Protein AF-A0A923TW30-F1 (afdb_monomer_lite)

Radius of gyration: 19.87 Å; chains: 1; bounding box: 40×55×44 Å

Structure (mmCIF, N/CA/C/O backbone):
data_AF-A0A923TW30-F1
#
_entry.id   AF-A0A923TW30-F1
#
loop_
_atom_site.group_PDB
_atom_site.id
_atom_site.type_symbol
_atom_site.label_atom_id
_atom_site.label_alt_id
_atom_site.label_comp_id
_atom_site.label_asym_id
_atom_site.label_entity_id
_atom_site.label_seq_id
_atom_site.pdbx_PDB_ins_code
_atom_site.Cartn_x
_atom_site.Cartn_y
_atom_site.Cartn_z
_atom_site.occupancy
_atom_site.B_iso_or_equiv
_atom_site.auth_seq_id
_atom_site.auth_comp_id
_atom_site.auth_asym_id
_atom_site.auth_atom_id
_atom_site.pdbx_PDB_model_num
ATOM 1 N N . MET A 1 1 ? 25.857 -44.207 -29.124 1.00 48.50 1 MET A N 1
ATOM 2 C CA . MET A 1 1 ? 24.824 -43.759 -28.151 1.00 48.50 1 MET A CA 1
ATOM 3 C C . MET A 1 1 ? 25.325 -42.704 -27.138 1.00 48.50 1 MET A C 1
ATOM 5 O O . MET A 1 1 ? 24.900 -42.729 -25.995 1.00 48.50 1 MET A O 1
ATOM 9 N N . LYS A 1 2 ? 26.182 -41.734 -27.513 1.00 49.19 2 LYS A N 1
ATOM 10 C CA . LYS A 1 2 ? 26.717 -40.728 -26.555 1.00 49.19 2 LYS A CA 1
ATOM 11 C C . LYS A 1 2 ? 26.370 -39.261 -26.877 1.00 49.19 2 LYS A C 1
ATOM 13 O O . LYS A 1 2 ? 26.543 -38.403 -26.026 1.00 49.19 2 LYS A O 1
ATOM 18 N N . ALA A 1 3 ? 25.806 -38.973 -28.055 1.00 48.88 3 ALA A N 1
ATOM 19 C CA . ALA A 1 3 ? 25.436 -37.608 -28.459 1.00 48.88 3 ALA A CA 1
ATOM 20 C C . ALA A 1 3 ? 24.080 -37.132 -27.891 1.00 48.88 3 ALA A C 1
ATOM 22 O O . ALA A 1 3 ? 23.895 -35.947 -27.634 1.00 48.88 3 ALA A O 1
ATOM 23 N N . LYS A 1 4 ? 23.141 -38.055 -27.622 1.00 46.81 4 LYS A N 1
ATOM 24 C CA . LYS A 1 4 ? 21.797 -37.716 -27.111 1.00 46.81 4 LYS A CA 1
ATOM 25 C C . LYS A 1 4 ? 21.783 -37.220 -25.656 1.00 46.81 4 LYS A C 1
ATOM 27 O O . LYS A 1 4 ? 20.832 -36.557 -25.268 1.00 46.81 4 LYS A O 1
ATOM 32 N N . GLN A 1 5 ? 22.818 -37.505 -24.859 1.00 50.53 5 GLN A N 1
ATOM 33 C CA . GLN A 1 5 ? 22.868 -37.097 -23.445 1.00 50.53 5 GLN A CA 1
ATOM 34 C C . GLN A 1 5 ? 23.409 -35.678 -23.217 1.00 50.53 5 GLN A C 1
ATOM 36 O O . GLN A 1 5 ? 23.156 -35.102 -22.162 1.00 50.53 5 GLN A O 1
ATOM 41 N N . ILE A 1 6 ? 24.120 -35.095 -24.188 1.00 50.41 6 ILE A N 1
ATOM 42 C CA . ILE A 1 6 ? 24.701 -33.749 -24.041 1.00 50.41 6 ILE A CA 1
ATOM 43 C C . ILE A 1 6 ? 23.637 -32.669 -24.290 1.00 50.41 6 ILE A C 1
ATOM 45 O O . ILE A 1 6 ? 23.585 -31.678 -23.569 1.00 50.41 6 ILE A O 1
ATOM 49 N N . ILE A 1 7 ? 22.713 -32.906 -25.225 1.00 52.31 7 ILE A N 1
ATOM 50 C CA . ILE A 1 7 ? 21.648 -31.953 -25.588 1.00 52.31 7 ILE A CA 1
ATOM 51 C C . ILE A 1 7 ? 20.658 -31.728 -24.428 1.00 52.31 7 ILE A C 1
ATOM 53 O O . ILE A 1 7 ? 20.157 -30.623 -24.240 1.00 52.31 7 ILE A O 1
ATOM 57 N N . VAL A 1 8 ? 20.423 -32.748 -23.595 1.00 52.66 8 VAL A N 1
ATOM 58 C CA . VAL A 1 8 ? 19.460 -32.673 -22.480 1.00 52.66 8 VAL A CA 1
ATOM 59 C C . VAL A 1 8 ? 19.980 -31.817 -21.316 1.00 52.66 8 VAL A C 1
ATOM 61 O O . VAL A 1 8 ? 19.189 -31.160 -20.644 1.00 52.66 8 VAL A O 1
ATOM 64 N N . LYS A 1 9 ? 21.301 -31.760 -21.089 1.00 49.94 9 LYS A N 1
ATOM 65 C CA . LYS A 1 9 ? 21.875 -30.965 -19.988 1.00 49.94 9 LYS A CA 1
ATOM 66 C C . LYS A 1 9 ? 21.938 -29.466 -20.291 1.00 49.94 9 LYS A C 1
ATOM 68 O O . LYS A 1 9 ? 21.810 -28.669 -19.368 1.00 49.94 9 LYS A O 1
ATOM 73 N N . THR A 1 10 ? 22.066 -29.072 -21.557 1.00 52.72 10 THR A N 1
ATOM 74 C CA . THR A 1 10 ? 22.120 -27.649 -21.939 1.00 52.72 10 THR A CA 1
ATOM 75 C C . THR A 1 10 ? 20.736 -26.985 -21.928 1.00 52.72 10 THR A C 1
ATOM 77 O O . THR A 1 10 ? 20.630 -25.791 -21.661 1.00 52.72 10 THR A O 1
ATOM 80 N N . LEU A 1 11 ? 19.658 -27.751 -22.139 1.00 48.16 11 LEU A N 1
ATOM 81 C CA . LEU A 1 11 ? 18.291 -27.216 -22.181 1.00 48.16 11 LEU A CA 1
ATOM 82 C C . LEU A 1 11 ? 17.737 -26.838 -20.791 1.00 48.16 11 LEU A C 1
ATOM 84 O O . LEU A 1 11 ? 16.895 -25.950 -20.685 1.00 48.16 11 LEU A O 1
ATOM 88 N N . LEU A 1 12 ? 18.236 -27.458 -19.714 1.00 49.78 12 LEU A N 1
ATOM 89 C CA . LEU A 1 12 ? 17.740 -27.211 -18.353 1.00 49.78 12 LEU A CA 1
ATOM 90 C C . LEU A 1 12 ? 18.162 -25.837 -17.792 1.00 49.78 12 LEU A C 1
ATOM 92 O O . LEU A 1 12 ? 17.478 -25.284 -16.935 1.00 49.78 12 LEU A O 1
ATOM 96 N N . ILE A 1 13 ? 19.255 -25.256 -18.297 1.00 53.97 13 ILE A N 1
ATOM 97 C CA . ILE A 1 13 ? 19.799 -23.976 -17.805 1.00 53.97 13 ILE A CA 1
ATOM 98 C C . ILE A 1 13 ? 18.958 -22.780 -18.295 1.00 53.97 13 ILE A C 1
ATOM 100 O O . ILE A 1 13 ? 18.898 -21.751 -17.626 1.00 53.97 13 ILE A O 1
ATOM 104 N N . PHE A 1 14 ? 18.228 -22.918 -19.408 1.00 51.97 14 PHE A N 1
ATOM 105 C CA . PHE A 1 14 ? 17.404 -21.832 -19.956 1.00 51.97 14 PHE A CA 1
ATOM 106 C C . PHE A 1 14 ? 16.077 -21.608 -19.212 1.00 51.97 14 PHE A C 1
ATOM 108 O O . PHE A 1 14 ? 15.536 -20.505 -19.255 1.00 51.97 14 PHE A O 1
ATOM 115 N N . LEU A 1 15 ? 15.555 -22.608 -18.494 1.00 50.25 15 LEU A N 1
ATOM 116 C CA . LEU A 1 15 ? 14.229 -22.517 -17.862 1.00 50.25 15 LEU A CA 1
ATOM 117 C C . LEU A 1 15 ? 14.224 -21.751 -16.528 1.00 50.25 15 LEU A C 1
ATOM 119 O O . LEU A 1 15 ? 13.175 -21.279 -16.099 1.00 50.25 15 LEU A O 1
ATOM 123 N N . ILE A 1 16 ? 15.385 -21.557 -15.895 1.00 54.06 16 ILE A N 1
ATOM 124 C CA . ILE A 1 16 ? 15.505 -20.790 -14.638 1.00 54.06 16 ILE A CA 1
ATOM 125 C C . ILE A 1 16 ? 15.581 -19.270 -14.922 1.00 54.06 16 ILE A C 1
ATOM 127 O O . ILE A 1 16 ? 15.364 -18.444 -14.037 1.00 54.06 16 ILE A O 1
ATOM 131 N N . GLY A 1 17 ? 15.814 -18.872 -16.179 1.00 52.41 17 GLY A N 1
ATOM 132 C CA . GLY A 1 17 ? 15.991 -17.472 -16.582 1.00 52.41 17 GLY A CA 1
ATOM 133 C C . GLY A 1 17 ? 14.717 -16.614 -16.636 1.00 52.41 17 GLY A C 1
ATOM 134 O O . GLY A 1 17 ? 14.813 -15.398 -16.775 1.00 52.41 17 GLY A O 1
ATOM 135 N N . CYS A 1 18 ? 13.514 -17.184 -16.511 1.00 53.06 18 CYS A N 1
ATOM 136 C CA . CYS A 1 18 ? 12.269 -16.423 -16.714 1.00 53.06 18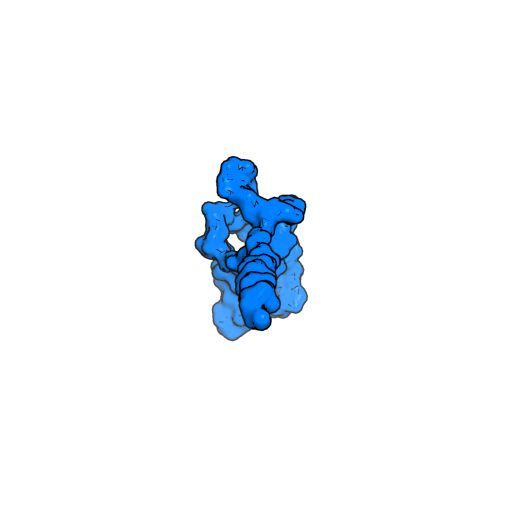 CYS A CA 1
ATOM 137 C C . CYS A 1 18 ? 11.800 -15.578 -15.513 1.00 53.06 18 CYS A C 1
ATOM 139 O O . CYS A 1 18 ? 10.875 -14.780 -15.668 1.00 53.06 18 CYS A O 1
ATOM 141 N N . ALA A 1 19 ? 12.427 -15.694 -14.337 1.0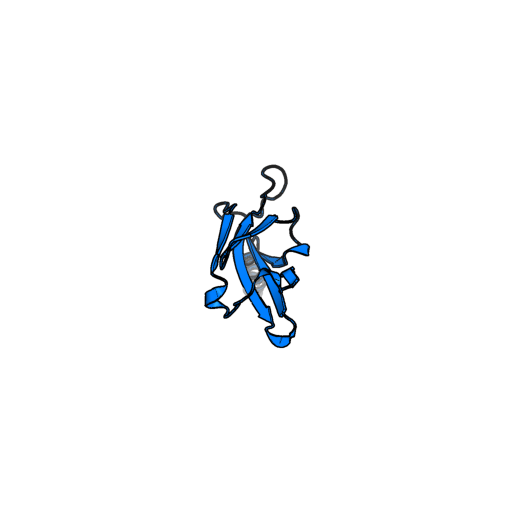0 56.06 19 ALA A N 1
ATOM 142 C CA . ALA A 1 19 ? 12.139 -14.818 -13.191 1.00 56.06 19 ALA A CA 1
ATOM 143 C C . ALA A 1 19 ? 13.037 -13.564 -13.140 1.00 56.06 19 ALA A C 1
ATOM 145 O O . ALA A 1 19 ? 12.858 -12.706 -12.271 1.00 56.06 19 ALA A O 1
ATOM 146 N N . ILE A 1 20 ? 13.998 -13.438 -14.064 1.00 59.59 20 ILE A N 1
ATOM 147 C CA . ILE A 1 20 ? 14.960 -12.335 -14.096 1.00 59.59 20 ILE A CA 1
ATOM 148 C C . ILE A 1 20 ? 14.201 -11.025 -14.342 1.00 59.59 20 ILE A C 1
ATOM 150 O O . ILE A 1 20 ? 13.719 -10.748 -15.438 1.00 59.59 20 ILE A O 1
ATOM 154 N N . GLY A 1 21 ? 14.080 -10.215 -13.291 1.00 64.38 21 GLY A N 1
ATOM 155 C CA . GLY A 1 21 ? 13.556 -8.857 -13.382 1.00 64.38 21 GLY A CA 1
ATOM 156 C C . GLY A 1 21 ? 12.151 -8.636 -12.829 1.00 64.38 21 GLY A C 1
ATOM 157 O O . GLY A 1 21 ? 11.623 -7.558 -13.080 1.00 64.38 21 GLY A O 1
ATOM 158 N N . LYS A 1 22 ? 11.552 -9.576 -12.081 1.00 72.88 22 LYS A N 1
ATOM 159 C CA . LYS A 1 22 ? 10.390 -9.305 -11.209 1.00 72.88 22 LYS A CA 1
ATOM 160 C C . LYS A 1 22 ? 10.724 -9.652 -9.761 1.00 72.88 22 LYS A C 1
ATOM 162 O O . LYS A 1 22 ? 11.237 -10.733 -9.495 1.00 72.88 22 LYS A O 1
ATOM 167 N N . ARG A 1 23 ? 10.414 -8.754 -8.829 1.00 80.06 23 ARG A N 1
ATOM 168 C CA . ARG A 1 23 ? 10.621 -8.970 -7.392 1.00 80.06 23 ARG A CA 1
ATOM 169 C C . ARG A 1 23 ? 9.475 -8.346 -6.599 1.00 80.06 23 ARG A C 1
ATOM 171 O O . ARG A 1 23 ? 9.101 -7.214 -6.886 1.00 80.06 23 ARG A O 1
ATOM 178 N N . GLY A 1 24 ? 8.957 -9.074 -5.615 1.00 82.06 24 GLY A N 1
ATOM 179 C CA . GLY A 1 24 ? 8.071 -8.523 -4.591 1.00 82.06 24 GLY A CA 1
ATOM 180 C C . GLY A 1 24 ? 8.889 -7.823 -3.505 1.00 82.06 24 GLY A C 1
ATOM 181 O O . GLY A 1 24 ? 9.977 -8.295 -3.168 1.00 82.06 24 GLY A O 1
ATOM 182 N N . VAL A 1 25 ? 8.401 -6.695 -2.999 1.00 82.06 25 VAL A N 1
ATOM 183 C CA . VAL A 1 25 ? 9.008 -5.953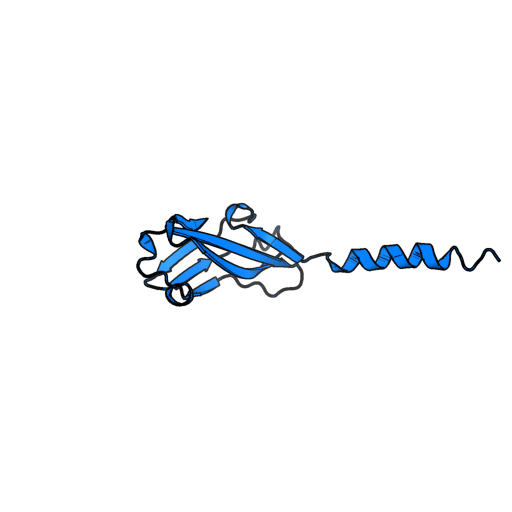 -1.885 1.00 82.06 25 VAL A CA 1
ATOM 184 C C . VAL A 1 25 ? 7.939 -5.433 -0.937 1.00 82.06 25 VAL A C 1
ATOM 186 O O . VAL A 1 25 ? 6.870 -5.001 -1.372 1.00 82.06 25 VAL A O 1
ATOM 189 N N . TYR A 1 26 ? 8.240 -5.447 0.354 1.00 84.81 26 TYR A N 1
ATOM 190 C CA . TYR A 1 26 ? 7.466 -4.715 1.354 1.00 84.81 26 TYR A CA 1
ATOM 191 C C . TYR A 1 26 ? 7.852 -3.234 1.366 1.00 84.81 26 TYR A C 1
ATOM 193 O O . TYR A 1 26 ? 8.903 -2.841 0.854 1.00 84.81 26 TYR A O 1
ATOM 201 N N . LEU A 1 27 ? 7.001 -2.392 1.950 1.00 77.00 27 LEU A N 1
ATOM 202 C CA . LEU A 1 27 ? 7.224 -0.948 2.021 1.00 77.00 27 LEU A CA 1
ATOM 203 C C . LEU A 1 27 ? 8.557 -0.574 2.688 1.00 77.00 27 LEU A C 1
ATOM 205 O O . LEU A 1 27 ? 9.250 0.334 2.226 1.00 77.00 27 LEU A O 1
ATOM 209 N N . ASN A 1 28 ? 8.947 -1.302 3.734 1.00 76.94 28 ASN A N 1
ATOM 210 C CA . ASN A 1 28 ? 10.222 -1.130 4.433 1.00 76.94 28 ASN A CA 1
ATOM 211 C C . ASN A 1 28 ? 11.453 -1.638 3.650 1.00 76.94 28 ASN A C 1
ATOM 213 O O . ASN A 1 28 ? 12.570 -1.241 3.973 1.00 76.94 28 ASN A O 1
ATOM 217 N N . GLU A 1 29 ? 11.265 -2.475 2.627 1.00 75.50 29 GLU A N 1
ATOM 218 C CA . GLU A 1 29 ? 12.327 -3.023 1.769 1.00 75.50 29 GLU A CA 1
ATOM 219 C C . GLU A 1 29 ? 12.575 -2.176 0.512 1.00 75.50 29 GLU A C 1
ATOM 221 O O . GLU A 1 29 ? 13.486 -2.463 -0.272 1.00 75.50 29 GLU A O 1
ATOM 226 N N . MET A 1 30 ? 11.759 -1.143 0.283 1.00 74.81 30 MET A N 1
ATOM 227 C CA . MET A 1 30 ? 11.916 -0.264 -0.870 1.00 74.81 30 MET A CA 1
ATOM 228 C C . MET A 1 30 ? 13.189 0.592 -0.728 1.00 74.81 30 MET A C 1
ATOM 230 O O . MET A 1 30 ? 13.395 1.197 0.326 1.00 74.81 30 MET A O 1
ATOM 234 N N . PRO A 1 31 ? 14.024 0.719 -1.786 1.00 70.31 31 PRO A N 1
ATOM 235 C CA . PRO A 1 31 ? 15.269 1.498 -1.732 1.00 70.31 31 PRO A CA 1
ATOM 236 C C . PRO A 1 31 ? 15.054 2.959 -1.329 1.00 70.31 31 PRO A C 1
ATOM 238 O O . PRO A 1 31 ? 15.899 3.577 -0.686 1.00 70.31 31 PRO A O 1
ATOM 241 N N . THR A 1 32 ? 13.909 3.516 -1.715 1.00 77.31 32 THR A N 1
ATOM 242 C CA . THR A 1 32 ? 13.438 4.816 -1.257 1.00 77.31 32 THR A CA 1
ATOM 243 C C . THR A 1 32 ? 12.095 4.609 -0.588 1.00 77.31 32 THR A C 1
ATOM 245 O O . THR A 1 32 ? 11.179 4.053 -1.198 1.00 77.31 32 THR A O 1
ATOM 248 N N . LYS A 1 33 ? 11.982 5.045 0.671 1.00 80.81 33 LYS A N 1
ATOM 249 C CA . LYS A 1 33 ? 10.733 4.918 1.420 1.00 80.81 33 LYS A CA 1
ATOM 250 C C . LYS A 1 33 ? 9.627 5.683 0.687 1.00 80.81 33 LYS A C 1
ATOM 252 O O . LYS A 1 33 ? 9.799 6.877 0.426 1.00 80.81 33 LYS A O 1
ATOM 257 N N . PRO A 1 34 ? 8.510 5.029 0.340 1.00 84.19 34 PRO A N 1
ATOM 258 C CA . PRO A 1 34 ? 7.399 5.716 -0.290 1.00 84.19 34 PRO A CA 1
ATOM 259 C C . PRO A 1 34 ? 6.735 6.676 0.699 1.00 84.19 34 PRO A C 1
ATOM 261 O O . PRO A 1 34 ? 6.679 6.426 1.903 1.00 84.19 34 PRO A O 1
ATOM 264 N N . PHE A 1 35 ? 6.200 7.775 0.178 1.00 89.06 35 PHE A N 1
ATOM 265 C CA . PHE A 1 35 ? 5.397 8.707 0.956 1.00 89.06 35 PHE A CA 1
ATOM 266 C C . PHE A 1 35 ? 3.945 8.232 0.987 1.00 89.06 35 PHE A C 1
ATOM 268 O O . PHE A 1 35 ? 3.329 8.035 -0.063 1.00 89.06 35 PHE A O 1
ATOM 275 N N . LEU A 1 36 ? 3.404 8.056 2.190 1.00 91.38 36 LEU A N 1
ATOM 276 C CA . LEU A 1 36 ? 2.023 7.650 2.417 1.00 91.38 36 LEU A CA 1
ATOM 277 C C . LEU A 1 36 ? 1.187 8.869 2.801 1.00 91.38 36 LEU A C 1
ATOM 279 O O . LEU A 1 36 ? 1.528 9.591 3.734 1.00 91.38 36 LEU A O 1
ATOM 283 N N . LYS A 1 37 ? 0.074 9.081 2.098 1.00 93.75 37 LYS A N 1
ATOM 284 C CA . LYS A 1 37 ? -0.915 10.103 2.440 1.00 93.75 37 LYS A CA 1
ATOM 285 C C . LYS A 1 37 ? -2.313 9.517 2.421 1.00 93.75 37 LYS A C 1
ATOM 287 O O . LYS A 1 37 ? -2.830 9.152 1.365 1.00 93.75 37 LYS A O 1
ATOM 292 N N . VAL A 1 38 ? -2.932 9.491 3.588 1.00 92.69 38 VAL A N 1
ATOM 293 C CA . VAL A 1 38 ? -4.343 9.156 3.748 1.00 92.69 38 VAL A CA 1
ATOM 294 C C . VAL A 1 38 ? -5.161 10.425 3.529 1.00 92.69 38 VAL A C 1
ATOM 296 O O . VAL A 1 38 ? -4.920 11.433 4.189 1.00 92.69 38 VAL A O 1
ATOM 299 N N . ASN A 1 39 ? -6.108 10.388 2.596 1.00 89.69 39 ASN A N 1
ATOM 300 C CA . ASN A 1 39 ? -7.118 11.430 2.428 1.00 89.69 39 ASN A CA 1
ATOM 301 C C . ASN A 1 39 ? -8.484 10.757 2.467 1.00 89.69 39 ASN A C 1
ATOM 303 O O . ASN A 1 39 ? -8.816 10.032 1.526 1.00 89.69 39 ASN A O 1
ATOM 307 N N . GLU A 1 40 ? -9.240 10.997 3.538 1.00 88.75 40 GLU A N 1
ATOM 308 C CA . GLU A 1 40 ? -10.531 10.349 3.787 1.00 88.75 40 GLU A CA 1
ATOM 309 C C . GLU A 1 40 ? -10.393 8.828 3.652 1.00 88.75 40 GLU A C 1
ATOM 311 O O . GLU A 1 40 ? -9.722 8.201 4.465 1.00 88.75 40 GLU A O 1
ATOM 316 N N . ASP A 1 41 ? -10.937 8.262 2.580 1.00 92.81 41 ASP A N 1
ATOM 317 C CA . ASP A 1 41 ? -10.975 6.832 2.305 1.00 92.81 41 ASP A CA 1
ATOM 318 C C . ASP A 1 41 ? -9.929 6.366 1.295 1.00 92.81 41 ASP A C 1
ATOM 320 O O . ASP A 1 41 ? -9.998 5.253 0.782 1.00 92.81 41 ASP A O 1
ATOM 324 N N . THR A 1 42 ? -8.951 7.213 0.987 1.00 94.62 42 THR A N 1
ATOM 325 C CA . THR A 1 42 ? -7.954 6.936 -0.044 1.00 94.62 42 THR A CA 1
ATOM 326 C C . THR A 1 42 ? -6.556 6.929 0.547 1.00 94.62 42 THR A C 1
ATOM 328 O O . THR A 1 42 ? -6.112 7.910 1.145 1.00 94.62 42 THR A O 1
ATOM 331 N N . LEU A 1 43 ? -5.825 5.836 0.338 1.00 94.94 43 LEU A N 1
ATOM 332 C CA . LEU A 1 43 ? -4.392 5.782 0.586 1.00 94.94 43 LEU A CA 1
ATOM 333 C C . LEU A 1 43 ? -3.657 6.128 -0.707 1.00 94.94 43 LEU A C 1
ATOM 335 O O . LEU A 1 43 ? -3.709 5.389 -1.691 1.00 94.94 43 LEU A O 1
ATOM 339 N N . ASN A 1 44 ? -2.966 7.261 -0.694 1.00 94.69 44 ASN A N 1
ATOM 340 C CA . ASN A 1 44 ? -2.084 7.687 -1.767 1.00 94.69 44 ASN A CA 1
ATOM 341 C C . ASN A 1 44 ? -0.652 7.304 -1.405 1.00 94.69 44 ASN A C 1
ATOM 343 O O . ASN A 1 44 ? -0.115 7.755 -0.395 1.00 94.69 44 ASN A O 1
ATOM 347 N N . ILE A 1 45 ? -0.039 6.475 -2.239 1.00 91.81 45 ILE A N 1
ATOM 348 C CA . ILE A 1 45 ? 1.315 5.962 -2.062 1.00 91.81 45 ILE A CA 1
ATOM 349 C C . ILE A 1 45 ? 2.155 6.561 -3.175 1.00 91.81 45 ILE A C 1
ATOM 351 O O . ILE A 1 45 ? 1.948 6.249 -4.350 1.00 91.81 45 ILE A O 1
ATOM 355 N N . ARG A 1 46 ? 3.087 7.438 -2.808 1.00 90.56 46 ARG A N 1
ATOM 356 C CA . ARG A 1 46 ? 4.026 8.039 -3.746 1.00 90.56 46 ARG A CA 1
ATOM 357 C C . ARG A 1 46 ? 5.379 7.351 -3.641 1.00 90.56 46 ARG A C 1
ATOM 359 O O . ARG A 1 46 ? 6.090 7.529 -2.655 1.00 90.56 46 ARG A O 1
ATOM 366 N N . THR A 1 47 ? 5.747 6.590 -4.661 1.00 85.94 47 THR A N 1
ATOM 367 C CA . THR A 1 47 ? 7.064 5.956 -4.767 1.00 85.94 47 THR A CA 1
ATOM 368 C C . THR A 1 47 ? 8.002 6.877 -5.534 1.00 85.94 47 THR A C 1
ATOM 370 O O . THR A 1 47 ? 7.674 7.313 -6.638 1.00 85.94 47 THR A O 1
ATOM 373 N N . GLN A 1 48 ? 9.182 7.151 -4.989 1.00 75.81 48 GLN A N 1
ATOM 374 C CA . GLN A 1 48 ? 10.255 7.782 -5.752 1.00 75.81 48 GLN A CA 1
ATOM 375 C C . GLN A 1 48 ? 11.087 6.669 -6.386 1.00 75.81 48 GLN A C 1
ATOM 377 O O . GLN A 1 48 ? 11.878 6.016 -5.712 1.00 75.81 48 GLN A O 1
ATOM 382 N N . ASN A 1 49 ? 10.882 6.416 -7.677 1.00 65.50 49 ASN A N 1
ATOM 383 C CA . ASN A 1 49 ? 11.797 5.557 -8.417 1.00 65.50 49 ASN A CA 1
ATOM 384 C C . ASN A 1 49 ? 13.073 6.376 -8.646 1.00 65.50 49 ASN A C 1
ATOM 386 O O . ASN A 1 49 ? 13.033 7.408 -9.316 1.00 65.50 49 ASN A O 1
ATOM 390 N N . SER A 1 50 ? 14.199 5.962 -8.061 1.00 52.06 50 SER A N 1
ATOM 391 C CA . SER A 1 50 ? 15.473 6.621 -8.339 1.00 52.06 50 SER A CA 1
ATOM 392 C C . SER A 1 50 ? 15.832 6.366 -9.800 1.00 52.06 50 SER A C 1
ATOM 394 O O . SER A 1 50 ? 16.245 5.265 -10.164 1.00 52.06 50 SER A O 1
ATOM 396 N N . ILE A 1 51 ? 15.688 7.404 -10.630 1.00 53.28 51 ILE A N 1
ATOM 397 C CA . ILE A 1 51 ? 16.077 7.414 -12.051 1.00 53.28 51 ILE A CA 1
ATOM 398 C C . ILE A 1 51 ? 17.552 7.000 -12.217 1.00 53.28 51 ILE A C 1
ATOM 400 O O . ILE A 1 51 ? 17.934 6.483 -13.261 1.00 53.28 51 ILE A O 1
ATOM 404 N N . ILE A 1 52 ? 18.364 7.190 -11.172 1.00 50.38 52 ILE A N 1
ATOM 405 C CA . ILE A 1 52 ? 19.817 7.022 -11.197 1.00 50.38 52 ILE A CA 1
ATOM 406 C C . ILE A 1 52 ? 20.250 5.604 -10.780 1.00 50.38 52 ILE A C 1
ATOM 408 O O . ILE A 1 52 ? 21.257 5.127 -11.287 1.00 50.38 52 ILE A O 1
ATOM 412 N N . ASN A 1 53 ? 19.504 4.905 -9.908 1.00 50.31 53 ASN A N 1
ATOM 413 C CA . ASN A 1 53 ? 19.999 3.670 -9.270 1.00 50.31 53 ASN A CA 1
ATOM 414 C C . ASN A 1 53 ? 19.062 2.450 -9.291 1.00 50.31 53 ASN A C 1
ATOM 416 O O . ASN A 1 53 ? 19.520 1.356 -8.961 1.00 50.31 53 ASN A O 1
ATOM 420 N N . SER A 1 54 ? 17.783 2.564 -9.669 1.00 54.53 54 SER A N 1
ATOM 421 C CA . SER A 1 54 ? 16.897 1.391 -9.705 1.00 54.53 54 SER A CA 1
ATOM 422 C C . SER A 1 54 ? 16.408 1.096 -11.117 1.00 54.53 54 SER A C 1
ATOM 424 O O . SER A 1 54 ? 15.412 1.642 -11.590 1.00 54.53 54 SER A O 1
ATOM 426 N N . ALA A 1 55 ? 17.075 0.144 -11.776 1.00 64.81 55 ALA A N 1
ATOM 427 C CA . ALA A 1 55 ? 16.519 -0.523 -12.949 1.00 64.81 55 ALA A CA 1
ATOM 428 C C . ALA A 1 55 ? 15.106 -1.059 -12.644 1.00 64.81 55 ALA A C 1
ATOM 430 O O . ALA A 1 55 ? 14.239 -1.018 -13.503 1.00 64.81 55 ALA A O 1
ATOM 431 N N . LEU A 1 56 ? 14.857 -1.498 -11.403 1.00 73.62 56 LEU A N 1
ATOM 432 C CA . LEU A 1 56 ? 13.570 -1.996 -10.923 1.00 73.62 56 LEU A CA 1
ATOM 433 C C . LEU A 1 56 ? 12.595 -0.854 -10.610 1.00 73.62 56 LEU A C 1
ATOM 435 O O . LEU A 1 56 ? 12.905 0.046 -9.836 1.00 73.62 56 LEU A O 1
ATOM 439 N N . ARG A 1 57 ? 11.399 -0.920 -11.199 1.00 78.69 57 ARG A N 1
ATOM 440 C CA . ARG A 1 57 ? 10.335 0.077 -11.046 1.00 78.69 57 ARG A CA 1
ATOM 441 C C . ARG A 1 57 ? 9.120 -0.548 -10.394 1.00 78.69 57 ARG A C 1
ATOM 443 O O . ARG A 1 57 ? 8.643 -1.577 -10.880 1.00 78.69 57 ARG A O 1
ATOM 450 N N . ILE A 1 58 ? 8.600 0.086 -9.346 1.00 85.25 58 ILE A N 1
ATOM 451 C CA . ILE A 1 58 ? 7.322 -0.306 -8.749 1.00 85.25 58 ILE A CA 1
ATOM 452 C C . ILE A 1 58 ? 6.224 -0.068 -9.788 1.00 85.25 58 ILE A C 1
ATOM 454 O O . ILE A 1 58 ? 6.088 1.035 -10.321 1.00 85.25 58 ILE A O 1
ATOM 458 N N . TYR A 1 59 ? 5.446 -1.104 -10.090 1.00 85.81 59 TYR A N 1
ATOM 459 C CA . TYR A 1 59 ? 4.361 -1.011 -11.075 1.00 85.81 59 TYR A CA 1
ATOM 460 C C . TYR A 1 59 ? 3.017 -1.505 -10.542 1.00 85.81 59 TYR A C 1
ATOM 462 O O . TYR A 1 59 ? 1.987 -1.295 -11.187 1.00 85.81 59 TYR A O 1
ATOM 470 N N . LYS A 1 60 ? 3.005 -2.141 -9.368 1.00 88.25 60 LYS A N 1
ATOM 471 C CA . LYS A 1 60 ? 1.789 -2.621 -8.718 1.00 88.25 60 LYS A CA 1
ATOM 472 C C . LYS A 1 60 ? 1.955 -2.602 -7.206 1.00 88.25 60 LYS A C 1
ATOM 474 O O . LYS A 1 60 ? 3.007 -2.992 -6.713 1.00 88.25 60 LYS A O 1
ATOM 479 N N . ILE A 1 61 ? 0.908 -2.171 -6.508 1.00 90.25 61 ILE A N 1
ATOM 480 C CA . ILE A 1 61 ? 0.798 -2.211 -5.050 1.00 90.25 61 ILE A CA 1
ATOM 481 C C . ILE A 1 61 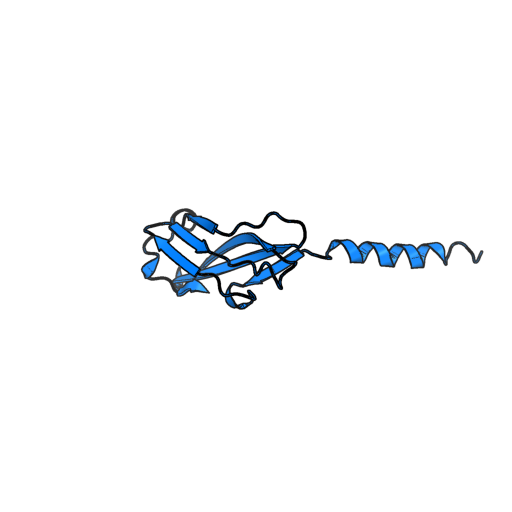? -0.291 -3.211 -4.668 1.00 90.25 61 ILE A C 1
ATOM 483 O O . ILE A 1 61 ? -1.307 -3.323 -5.358 1.00 90.25 61 ILE A O 1
ATOM 487 N N . TYR A 1 62 ? -0.076 -3.892 -3.553 1.00 91.88 62 TYR A N 1
ATOM 488 C CA . TYR A 1 62 ? -1.038 -4.733 -2.868 1.00 91.88 62 TYR A CA 1
ATOM 489 C C . TYR A 1 62 ? -1.229 -4.223 -1.442 1.00 91.88 62 TYR A C 1
ATOM 491 O O . TYR A 1 62 ? -0.286 -3.735 -0.815 1.00 91.88 62 TYR A O 1
ATOM 499 N N . ILE A 1 63 ? -2.453 -4.360 -0.938 1.00 93.88 63 ILE A N 1
ATOM 500 C CA . ILE A 1 63 ? -2.779 -4.106 0.461 1.00 93.88 63 ILE A CA 1
ATOM 501 C C . ILE A 1 63 ? -3.352 -5.375 1.079 1.00 93.88 63 ILE A C 1
ATOM 503 O O . ILE A 1 63 ? -4.186 -6.051 0.476 1.00 93.88 63 ILE A O 1
ATOM 507 N N . SER A 1 64 ? -2.925 -5.657 2.305 1.00 95.00 64 SER A N 1
ATOM 508 C CA . SER A 1 64 ? -3.590 -6.589 3.210 1.00 95.00 64 SER A CA 1
ATOM 509 C C . SER A 1 64 ? -3.967 -5.858 4.496 1.00 95.00 64 SER A C 1
ATOM 511 O O . SER A 1 64 ? -3.178 -5.063 5.004 1.00 95.00 64 SER A O 1
ATOM 513 N N . VAL A 1 65 ? -5.169 -6.107 5.019 1.00 96.00 65 VAL A N 1
ATOM 514 C CA . VAL A 1 65 ? -5.678 -5.427 6.219 1.00 96.00 65 VAL A CA 1
ATOM 515 C C . VAL A 1 65 ? -5.995 -6.440 7.307 1.00 96.00 65 VAL A C 1
ATOM 517 O O . VAL A 1 65 ? -6.848 -7.310 7.134 1.00 96.00 65 VAL A O 1
ATOM 520 N N . GLU A 1 66 ? -5.358 -6.280 8.464 1.00 96.50 66 GLU A N 1
ATOM 521 C CA . GLU A 1 66 ? -5.690 -7.014 9.678 1.00 96.50 66 GLU A CA 1
ATOM 522 C C . GLU A 1 66 ? -6.591 -6.163 10.580 1.00 96.50 66 GLU A C 1
ATOM 524 O O . GLU A 1 66 ? -6.139 -5.308 11.343 1.00 96.50 66 GLU A O 1
ATOM 529 N N . GLN A 1 67 ? -7.894 -6.429 10.506 1.00 94.75 67 GLN A N 1
ATOM 530 C CA . GLN A 1 67 ? -8.937 -5.646 11.178 1.00 94.75 67 GLN A CA 1
ATOM 531 C C . GLN A 1 67 ? -8.812 -5.656 12.711 1.00 94.75 67 GLN A C 1
ATOM 533 O O . GLN A 1 67 ? -8.988 -4.628 13.359 1.00 94.75 67 GLN A O 1
ATOM 538 N N . LYS A 1 68 ? -8.464 -6.807 13.304 1.00 94.62 68 LYS A N 1
ATOM 539 C CA . LYS A 1 68 ? -8.371 -6.968 14.766 1.00 94.62 68 LYS A CA 1
ATOM 540 C C . LYS A 1 68 ? -7.267 -6.104 15.378 1.00 94.62 68 LYS A C 1
ATOM 542 O O . LYS A 1 68 ? -7.454 -5.545 16.453 1.00 94.62 68 LYS A O 1
ATOM 547 N N . GLN A 1 69 ? -6.128 -6.021 14.696 1.00 96.56 69 GLN A N 1
ATOM 548 C CA . GLN A 1 69 ? -4.951 -5.282 15.157 1.00 96.56 69 GLN A CA 1
ATOM 549 C C . GLN A 1 69 ? -4.878 -3.868 14.572 1.00 96.56 69 GLN A C 1
ATOM 551 O O . GLN A 1 69 ? -3.987 -3.112 14.936 1.00 96.56 69 GLN A O 1
ATOM 556 N N . LYS A 1 70 ? -5.801 -3.516 13.667 1.00 96.25 70 LYS A N 1
ATOM 557 C CA . LYS A 1 70 ? -5.789 -2.273 12.891 1.00 96.25 70 LYS A CA 1
ATOM 558 C C . LYS A 1 70 ? -4.463 -2.052 12.161 1.00 96.25 70 LYS A C 1
ATOM 560 O O . LYS A 1 70 ? -3.857 -0.989 12.249 1.00 96.25 70 LYS A O 1
ATOM 565 N N . ARG A 1 71 ? -4.013 -3.063 11.416 1.00 96.19 71 ARG A N 1
ATOM 566 C CA . ARG A 1 71 ? -2.762 -3.001 10.644 1.00 96.19 71 ARG A CA 1
ATOM 567 C C . ARG A 1 71 ? -3.033 -3.070 9.151 1.00 96.19 71 ARG A C 1
ATOM 569 O O . ARG A 1 71 ? -3.818 -3.905 8.705 1.00 96.19 71 ARG A O 1
ATOM 576 N N . ILE 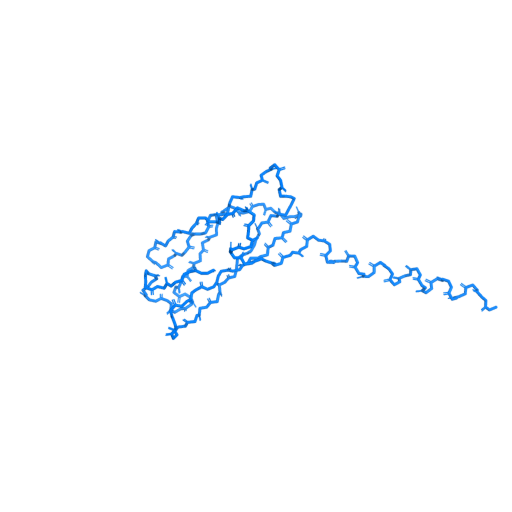A 1 72 ? -2.381 -2.199 8.391 1.00 94.75 72 ILE A N 1
ATOM 577 C CA . ILE A 1 72 ? -2.400 -2.172 6.928 1.00 94.75 72 ILE A CA 1
ATOM 578 C C . ILE A 1 72 ? -0.992 -2.502 6.452 1.00 94.75 72 ILE A C 1
ATOM 580 O O . ILE A 1 72 ? -0.056 -1.747 6.692 1.00 94.75 72 ILE A O 1
ATOM 584 N N . PHE A 1 73 ? -0.855 -3.629 5.766 1.00 94.06 73 PHE A N 1
ATOM 585 C CA . PHE A 1 73 ? 0.398 -4.066 5.169 1.00 94.06 73 PHE A CA 1
ATOM 586 C C . PHE A 1 73 ? 0.415 -3.678 3.699 1.00 94.06 73 PHE A C 1
ATOM 588 O O . PHE A 1 73 ? -0.485 -4.059 2.943 1.00 94.06 73 PHE A O 1
ATOM 595 N N . VAL A 1 74 ? 1.446 -2.942 3.299 1.00 91.56 74 VAL A N 1
ATOM 596 C CA . VAL A 1 74 ? 1.646 -2.488 1.928 1.00 91.56 74 VAL A CA 1
ATOM 597 C C . VAL A 1 74 ? 2.815 -3.254 1.319 1.00 91.56 74 VAL A C 1
ATOM 599 O O . VAL A 1 74 ? 3.949 -3.211 1.798 1.00 91.56 74 VAL A O 1
ATOM 602 N N . SER A 1 75 ? 2.550 -3.944 0.215 1.00 90.94 75 SER A N 1
ATOM 603 C CA . SER A 1 75 ? 3.580 -4.621 -0.574 1.00 90.94 75 SER A CA 1
ATOM 604 C C . SER A 1 75 ? 3.467 -4.255 -2.046 1.00 90.94 75 SER A C 1
ATOM 606 O O . SER A 1 75 ? 2.488 -3.653 -2.489 1.00 90.94 75 SER A O 1
ATOM 608 N N . ALA A 1 76 ? 4.501 -4.561 -2.821 1.00 89.56 76 ALA A N 1
ATOM 609 C CA . ALA A 1 76 ? 4.597 -4.115 -4.196 1.00 89.56 76 ALA A CA 1
ATOM 610 C C . ALA A 1 76 ? 5.357 -5.088 -5.088 1.00 89.56 76 ALA A C 1
ATOM 612 O O . ALA A 1 76 ? 6.299 -5.739 -4.645 1.00 89.56 76 ALA A O 1
ATOM 613 N N . ASP A 1 77 ? 5.008 -5.094 -6.373 1.00 87.94 77 ASP A N 1
ATOM 614 C CA . ASP A 1 77 ? 5.841 -5.701 -7.406 1.00 87.94 77 ASP A CA 1
ATOM 615 C C . ASP A 1 77 ? 6.701 -4.635 -8.083 1.00 87.94 77 ASP A C 1
ATOM 617 O O . ASP A 1 77 ? 6.203 -3.595 -8.536 1.00 87.94 77 ASP A O 1
ATOM 621 N N . GLN A 1 78 ? 7.986 -4.948 -8.236 1.00 85.00 78 GLN A N 1
ATOM 622 C CA . GLN A 1 78 ? 8.937 -4.163 -9.013 1.00 85.00 78 GLN A CA 1
ATOM 623 C C . GLN A 1 78 ? 9.505 -4.952 -10.195 1.00 85.00 78 GLN A C 1
ATOM 625 O O . GLN A 1 78 ? 9.741 -6.160 -10.096 1.00 85.00 78 GLN A O 1
ATOM 630 N N . ALA A 1 79 ? 9.718 -4.272 -11.326 1.00 84.75 79 ALA A N 1
ATOM 631 C CA . ALA A 1 79 ? 10.308 -4.876 -12.517 1.00 84.75 79 ALA A CA 1
ATOM 632 C C . ALA A 1 79 ? 11.074 -3.891 -13.409 1.00 84.75 79 ALA A C 1
ATOM 634 O O . ALA A 1 79 ? 10.781 -2.698 -13.399 1.00 84.75 79 ALA A O 1
ATOM 635 N N . VAL A 1 80 ? 12.032 -4.394 -14.202 1.00 78.44 80 VAL A N 1
ATOM 636 C CA . VAL A 1 80 ? 12.923 -3.543 -15.023 1.00 78.44 80 VAL A CA 1
ATOM 637 C C . VAL A 1 80 ? 12.237 -2.942 -16.253 1.00 78.44 80 VAL A C 1
ATOM 639 O O . VAL A 1 80 ? 12.407 -1.769 -16.570 1.00 78.44 80 VAL A O 1
ATOM 642 N N . ASN A 1 81 ? 11.375 -3.721 -16.907 1.00 77.25 81 ASN A N 1
ATOM 643 C CA . ASN A 1 81 ? 10.736 -3.348 -18.175 1.00 77.25 81 ASN A CA 1
ATOM 644 C C . ASN A 1 81 ? 9.277 -2.905 -17.992 1.00 77.25 81 ASN A C 1
ATOM 646 O O . ASN A 1 81 ? 8.406 -3.236 -18.798 1.00 77.25 81 ASN A O 1
ATOM 650 N N . LYS A 1 82 ? 8.972 -2.213 -16.890 1.00 78.75 82 LYS A N 1
ATOM 651 C CA . LYS A 1 82 ? 7.632 -1.675 -16.624 1.00 78.75 82 LYS A CA 1
ATOM 652 C C . LYS A 1 82 ? 7.641 -0.152 -16.644 1.00 78.75 82 LYS A C 1
ATOM 654 O O . LYS A 1 82 ? 8.638 0.491 -16.316 1.00 78.75 82 LYS A O 1
ATOM 659 N N . GLN A 1 83 ? 6.523 0.436 -17.063 1.00 76.12 83 GLN A N 1
ATOM 660 C CA . GLN A 1 83 ? 6.346 1.879 -16.946 1.00 76.12 83 GLN A CA 1
ATOM 661 C C . GLN A 1 83 ? 6.384 2.262 -15.466 1.00 76.12 83 GLN A C 1
ATOM 663 O O . GLN A 1 83 ? 5.785 1.586 -14.629 1.00 76.12 83 GLN A O 1
ATOM 668 N N . SER A 1 84 ? 7.133 3.322 -15.159 1.00 70.56 84 SER A N 1
ATOM 669 C CA . SER A 1 84 ? 7.174 3.883 -13.811 1.00 70.56 84 SER A CA 1
ATOM 670 C C . SER A 1 84 ? 5.793 4.437 -13.489 1.00 70.56 84 SER A C 1
ATOM 672 O O . SER A 1 84 ? 5.281 5.270 -14.237 1.00 70.56 84 SER A O 1
ATOM 674 N N . LYS A 1 85 ? 5.197 3.985 -12.388 1.00 79.69 85 LYS A N 1
ATOM 675 C CA . LYS A 1 85 ? 4.039 4.641 -11.792 1.00 79.69 85 LYS A CA 1
ATOM 676 C C . LYS A 1 85 ? 4.488 5.201 -10.456 1.00 79.69 85 LYS A C 1
ATOM 678 O O . LYS A 1 85 ? 4.929 4.458 -9.592 1.00 79.69 85 LYS A O 1
ATOM 683 N N . GLU A 1 86 ? 4.428 6.518 -10.323 1.00 85.38 86 GLU A N 1
ATOM 684 C CA . GLU A 1 86 ? 4.905 7.197 -9.115 1.00 85.38 86 GLU A CA 1
ATOM 685 C C . GLU A 1 86 ? 3.825 7.315 -8.051 1.00 85.38 86 GLU A C 1
ATOM 687 O O . GLU A 1 86 ? 4.149 7.448 -6.878 1.00 85.38 86 GLU A O 1
ATOM 692 N N . ILE A 1 87 ? 2.553 7.292 -8.451 1.00 90.25 87 ILE A N 1
ATOM 693 C CA . ILE A 1 87 ? 1.415 7.509 -7.562 1.00 90.25 87 ILE A CA 1
ATOM 694 C C . ILE A 1 87 ? 0.458 6.332 -7.692 1.00 90.25 87 ILE A C 1
ATOM 696 O O . ILE A 1 87 ? -0.086 6.066 -8.767 1.00 90.25 87 ILE A O 1
ATOM 700 N N . PHE A 1 88 ? 0.220 5.656 -6.577 1.00 91.94 88 PHE A N 1
ATOM 701 C CA . PHE A 1 88 ? -0.798 4.626 -6.439 1.00 91.94 88 PHE A CA 1
ATOM 702 C C . PHE A 1 88 ? -1.886 5.145 -5.514 1.00 91.94 88 PHE A C 1
ATOM 704 O O . PHE A 1 88 ? -1.595 5.637 -4.427 1.00 91.94 88 PHE A O 1
ATOM 711 N N . LYS A 1 89 ? -3.135 5.040 -5.958 1.00 95.19 89 LYS A N 1
ATOM 712 C CA . LYS A 1 89 ? -4.311 5.3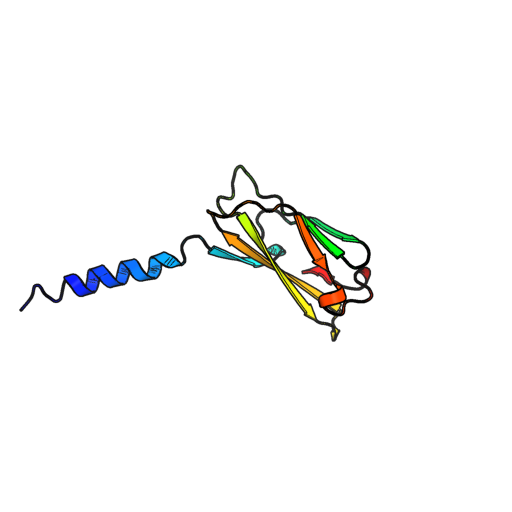91 -5.170 1.00 95.19 89 LYS A CA 1
ATOM 713 C C . LYS A 1 89 ? -5.056 4.106 -4.853 1.00 95.19 89 LYS A C 1
ATOM 715 O O . LYS A 1 89 ? -5.344 3.343 -5.775 1.00 95.19 89 LYS A O 1
ATOM 720 N N . ILE A 1 90 ? -5.321 3.870 -3.575 1.00 94.81 90 ILE A N 1
ATOM 721 C CA . ILE A 1 90 ? -6.062 2.700 -3.108 1.00 94.81 90 ILE A CA 1
ATOM 722 C C . ILE A 1 90 ? -7.261 3.166 -2.295 1.00 94.81 90 ILE A C 1
ATOM 724 O O . ILE A 1 90 ? -7.109 3.951 -1.362 1.00 94.81 90 ILE A O 1
ATOM 728 N N . GLU A 1 91 ? -8.442 2.686 -2.674 1.00 95.75 91 GLU A N 1
ATOM 729 C CA . GLU A 1 91 ? -9.699 2.940 -1.975 1.00 95.75 91 GLU A CA 1
ATOM 730 C C . GLU A 1 91 ? -9.777 2.001 -0.760 1.00 95.75 91 GLU A C 1
ATOM 732 O O . GLU A 1 91 ? -9.916 0.788 -0.882 1.00 95.75 91 GLU A O 1
ATOM 737 N N . LEU A 1 92 ? -9.632 2.554 0.440 1.00 94.94 92 LEU A N 1
ATOM 738 C CA . LEU A 1 92 ? -9.579 1.811 1.700 1.00 94.94 92 LEU A CA 1
ATOM 739 C C . LEU A 1 92 ? -10.947 1.234 2.106 1.00 94.94 92 LEU A C 1
ATOM 741 O O . LEU A 1 92 ? -11.007 0.230 2.825 1.00 94.94 92 LEU A O 1
ATOM 745 N N . ARG A 1 93 ? -12.046 1.805 1.591 1.00 93.44 93 ARG A N 1
ATOM 746 C CA . ARG A 1 93 ? -13.406 1.254 1.744 1.00 93.44 93 ARG A CA 1
ATOM 747 C C . ARG A 1 93 ? -13.531 -0.152 1.161 1.00 93.44 93 ARG A C 1
ATOM 749 O O . ARG A 1 93 ? -14.200 -0.984 1.772 1.00 93.44 93 ARG A O 1
ATOM 756 N N . ASP A 1 94 ? -12.831 -0.449 0.064 1.00 94.94 94 ASP A N 1
ATOM 757 C CA . ASP A 1 94 ? -12.818 -1.785 -0.558 1.00 94.94 94 ASP A CA 1
ATOM 758 C C . ASP A 1 94 ? -12.256 -2.853 0.398 1.00 94.94 94 ASP A C 1
ATOM 760 O O . ASP A 1 94 ? -12.564 -4.040 0.289 1.00 94.94 94 ASP A O 1
ATOM 764 N N . TYR A 1 95 ? -11.484 -2.415 1.397 1.00 94.38 95 TYR A N 1
ATOM 765 C CA . TYR A 1 95 ? -10.881 -3.241 2.441 1.00 94.38 95 TYR A CA 1
ATOM 766 C C . TYR A 1 95 ? -11.595 -3.111 3.794 1.00 94.38 95 TYR A C 1
ATOM 768 O O . TYR A 1 95 ? -11.076 -3.577 4.809 1.00 94.38 95 TYR A O 1
ATOM 776 N N . LYS A 1 96 ? -12.790 -2.502 3.823 1.00 94.62 96 LYS A N 1
ATOM 777 C CA . LYS A 1 96 ? -13.611 -2.275 5.028 1.00 94.62 96 LYS A CA 1
ATOM 778 C C . LYS A 1 96 ? -12.907 -1.441 6.108 1.00 94.62 96 LYS A C 1
ATOM 780 O O . LYS A 1 96 ? -13.175 -1.606 7.296 1.00 94.62 96 LYS A O 1
ATOM 785 N N . VAL A 1 97 ? -12.000 -0.551 5.717 1.00 94.19 97 VAL A N 1
ATOM 786 C CA . VAL A 1 97 ? -11.349 0.387 6.639 1.00 94.19 97 VAL A CA 1
ATOM 787 C C . VAL A 1 97 ? -12.236 1.626 6.769 1.00 94.19 97 VAL A C 1
ATOM 789 O O . VAL A 1 97 ? -12.422 2.354 5.803 1.00 94.19 97 VAL A O 1
ATOM 792 N N . THR A 1 98 ? -12.791 1.862 7.958 1.00 90.31 98 THR A N 1
ATOM 793 C CA . THR A 1 98 ? -13.748 2.960 8.218 1.00 90.31 98 THR A CA 1
ATOM 794 C C . THR A 1 98 ? -13.144 4.164 8.943 1.00 90.31 98 THR A C 1
ATOM 796 O O . THR A 1 98 ? -13.710 5.250 8.911 1.00 90.31 98 THR A O 1
ATOM 799 N N . ASN A 1 99 ? -11.991 3.996 9.598 1.00 92.00 99 ASN A N 1
ATOM 800 C CA . ASN A 1 99 ? -11.222 5.088 10.202 1.00 92.00 99 ASN A CA 1
ATOM 801 C C . ASN A 1 99 ? -9.722 4.884 9.929 1.00 92.00 99 ASN A C 1
ATOM 803 O O . ASN A 1 99 ? -8.999 4.397 10.808 1.00 92.00 99 ASN A O 1
ATOM 807 N N . PRO A 1 100 ? -9.253 5.220 8.715 1.00 91.62 100 PRO A N 1
ATOM 808 C CA . PRO A 1 100 ? -7.878 4.985 8.270 1.00 91.62 100 PRO A CA 1
ATOM 809 C C . PRO A 1 100 ? -6.781 5.579 9.160 1.00 91.62 100 PRO A C 1
ATOM 811 O O . PRO A 1 100 ? -5.686 5.027 9.228 1.00 91.62 100 PRO A O 1
ATOM 814 N N . ASN A 1 101 ? -7.070 6.669 9.874 1.00 92.19 101 ASN A N 1
ATOM 815 C CA . ASN A 1 101 ? -6.115 7.316 10.780 1.00 92.19 101 ASN A CA 1
ATOM 816 C C . ASN A 1 101 ? -5.865 6.509 12.063 1.00 92.19 101 ASN A C 1
ATOM 818 O O . ASN A 1 101 ? -4.917 6.785 12.788 1.00 92.19 101 ASN A O 1
ATOM 822 N N . SER A 1 102 ? -6.715 5.520 12.356 1.00 94.19 102 SER A N 1
ATOM 823 C CA . SER A 1 102 ? -6.557 4.628 13.511 1.00 94.19 102 SER A CA 1
ATOM 824 C C . SER A 1 102 ? -5.740 3.365 13.218 1.00 94.19 102 SER A C 1
ATOM 826 O O . SER A 1 102 ? -5.629 2.515 14.100 1.00 94.19 102 SER A O 1
ATOM 828 N N . TYR A 1 103 ? -5.221 3.225 11.993 1.00 94.75 103 TYR A N 1
ATOM 829 C CA . TYR A 1 103 ? -4.454 2.063 11.552 1.00 94.75 103 TYR A CA 1
ATOM 830 C C . TYR A 1 103 ? -2.955 2.353 11.529 1.00 94.75 103 TYR A C 1
ATOM 832 O O . TYR A 1 103 ? -2.519 3.454 11.196 1.00 94.75 103 TYR A O 1
ATOM 840 N N . GLU A 1 104 ? -2.173 1.325 11.834 1.00 93.56 104 GLU A N 1
ATOM 841 C CA . GLU A 1 104 ? -0.727 1.301 11.636 1.00 93.56 104 GLU A CA 1
ATOM 842 C C . GLU A 1 104 ? -0.408 0.832 10.207 1.00 93.56 104 GLU A C 1
ATOM 844 O O . GLU A 1 104 ? -1.029 -0.110 9.707 1.00 93.56 104 GLU A O 1
ATOM 849 N N . TYR A 1 105 ? 0.565 1.472 9.554 1.00 91.25 105 TYR A N 1
ATOM 850 C CA . TYR A 1 105 ? 0.967 1.173 8.175 1.00 91.25 105 TYR A CA 1
ATOM 851 C C . TYR A 1 105 ? 2.361 0.543 8.160 1.00 91.25 105 TYR A C 1
ATOM 853 O O . TYR A 1 105 ? 3.300 1.122 8.715 1.00 91.25 105 TYR A O 1
ATOM 861 N N . PHE A 1 106 ? 2.480 -0.616 7.511 1.00 87.69 106 PHE A N 1
ATOM 862 C CA . PHE A 1 106 ? 3.694 -1.435 7.448 1.00 87.69 106 PHE A CA 1
ATOM 863 C C . PHE A 1 106 ? 4.164 -1.678 6.019 1.00 87.69 106 PHE A C 1
ATOM 865 O O . PHE A 1 106 ? 3.302 -1.850 5.123 1.00 87.69 106 PHE A O 1
#

pLDDT: mean 78.79, std 16.83, range [46.81, 96.56]

Secondary structure (DSSP, 8-state):
--SHHHHHHHHTTSGGGGGTTEEEEEGGGSSSPPEEEEETTEEEEE----TTT-S-EEEEEEEEEETTTTEEEEEEEEETTS----EEEEEGGGGT-S-GGGSEE-

Sequence (106 aa):
MKAKQIIVKTLLIFLIGCAIGKRGVYLNEMPTKPFLKVNEDTLNIRTQNSIINSALRIYKIYISVEQKQKRIFVSADQAVNKQSKEIFKIELRDYKVTNPNSYEYF

Foldseek 3Di:
DPPVVVVVVVVVVVVVPPCPFKDKDWQVRQPDRWDWDDDQQKTKTFDDDPPPPDLWAWDDKDWDADPVQQEITIMTMIGNPDDHDGIDIDGNVVVVDRDNVPHDYD